Protein AF-A0A958VKI6-F1 (afdb_monomer)

Secondary 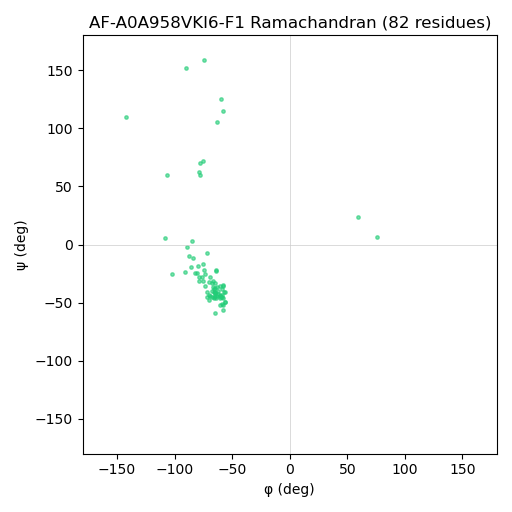structure (DSSP, 8-state):
--HHHHHHHHHHGGGGS------HHHHHHHHHHTT-HHHHHHHHHHHHHHS--HHHHHHHHHHHHHTT-HHHHHHHHHHHHHH-

Radius of gyration: 21.35 Å; Cα contacts (8 Å, |Δi|>4): 63; chains: 1; bounding box: 55×28×52 Å

Foldseek 3Di:
DVVVVVVVVVVVVVVVPPPPPQDLVNQLVVCVVVVVLVSNLVSLVVVCVVPVDPVSLVSNLVSCVSVVVVVVNVVSVVVSVVVD

Nearest PDB structures (foldseek):
  7pqh-assembly1_K  TM=9.144E-01  e=5.350E-01  Saccharomyces cerevisiae
  9gaw-assembly1_J  TM=7.585E-01  e=6.412E-01  Homo sapiens
  9gaw-assembly1_P  TM=8.054E-01  e=1.039E+00  Homo sapiens
  8a61-assembly1_J  TM=8.301E-01  e=1.585E+00  Saccharomyces cerevisiae
  2xpi-assembly1_A  TM=6.629E-01  e=1.323E+00  Schizosaccharomyces pombe

Structure (mmCIF, N/CA/C/O backbone):
data_AF-A0A958VKI6-F1
#
_entry.id   AF-A0A958VKI6-F1
#
loop_
_atom_site.group_PDB
_atom_site.id
_atom_site.type_symbol
_atom_site.label_atom_id
_atom_site.label_alt_id
_atom_site.label_comp_id
_atom_site.label_asym_id
_atom_site.label_entity_id
_atom_site.label_seq_id
_atom_site.pdbx_PDB_ins_code
_atom_site.Cartn_x
_atom_site.Cartn_y
_atom_site.Cartn_z
_atom_site.occupancy
_atom_site.B_iso_or_equiv
_atom_site.auth_seq_id
_atom_site.auth_comp_id
_atom_site.auth_asym_id
_atom_site.auth_atom_id
_atom_site.pdbx_PDB_model_num
ATOM 1 N N . MET A 1 1 ? 41.552 -11.588 -40.837 1.00 54.84 1 MET A N 1
ATOM 2 C CA . MET A 1 1 ? 40.937 -12.308 -39.695 1.00 54.84 1 MET A CA 1
ATOM 3 C C . MET A 1 1 ? 41.191 -11.648 -38.323 1.00 54.84 1 MET A C 1
ATOM 5 O O . MET A 1 1 ? 41.128 -12.329 -37.315 1.00 54.84 1 MET A O 1
ATOM 9 N N . LYS A 1 2 ? 41.430 -10.324 -38.242 1.00 48.66 2 LYS A N 1
ATOM 10 C CA . LYS A 1 2 ? 41.517 -9.573 -36.962 1.00 48.66 2 LYS A CA 1
ATOM 11 C C . LYS A 1 2 ? 40.248 -8.773 -36.640 1.00 48.66 2 LYS A C 1
ATOM 13 O O . LYS A 1 2 ? 39.956 -8.550 -35.479 1.00 48.66 2 LYS A O 1
ATOM 18 N N . GLN A 1 3 ? 39.484 -8.411 -37.673 1.00 49.56 3 GLN A N 1
ATOM 19 C CA . GLN A 1 3 ? 38.269 -7.592 -37.571 1.00 49.56 3 GLN A CA 1
ATOM 20 C C . GLN A 1 3 ? 37.030 -8.395 -37.126 1.00 49.56 3 GLN A C 1
ATOM 22 O O . GLN A 1 3 ? 36.059 -7.818 -36.656 1.00 49.56 3 GLN A O 1
ATOM 27 N N . LEU A 1 4 ? 37.061 -9.732 -37.249 1.00 50.16 4 LEU A N 1
ATOM 28 C CA . LEU A 1 4 ? 35.946 -10.598 -36.837 1.00 50.16 4 LEU A CA 1
ATOM 29 C C . LEU A 1 4 ? 35.861 -10.751 -35.307 1.00 50.16 4 LEU A C 1
ATOM 31 O O . LEU A 1 4 ? 34.771 -10.859 -34.757 1.00 50.16 4 LEU A O 1
ATOM 35 N N . PHE A 1 5 ? 37.004 -10.708 -34.613 1.00 53.53 5 PHE A N 1
ATOM 36 C CA . PHE A 1 5 ? 37.059 -10.806 -33.150 1.00 53.53 5 PHE A CA 1
ATOM 37 C C . PHE A 1 5 ? 36.567 -9.532 -32.453 1.00 53.53 5 PHE A C 1
ATOM 39 O O . PHE A 1 5 ? 36.077 -9.593 -31.330 1.00 53.53 5 PHE A O 1
ATOM 46 N N . THR A 1 6 ? 36.650 -8.382 -33.125 1.00 53.88 6 THR A N 1
ATOM 47 C CA . THR A 1 6 ? 36.261 -7.083 -32.561 1.00 53.88 6 THR A CA 1
ATOM 48 C C . THR A 1 6 ? 34.740 -6.900 -32.508 1.00 53.88 6 THR A C 1
ATOM 50 O O . THR A 1 6 ? 34.236 -6.233 -31.612 1.00 53.88 6 THR A O 1
ATOM 53 N N . ILE A 1 7 ? 33.992 -7.540 -33.413 1.00 55.00 7 ILE A N 1
ATOM 54 C CA . ILE A 1 7 ? 32.521 -7.449 -33.465 1.00 55.00 7 ILE A CA 1
ATOM 55 C C . ILE A 1 7 ? 31.873 -8.350 -32.399 1.00 55.00 7 ILE A C 1
ATOM 57 O O . ILE A 1 7 ? 30.846 -7.994 -31.824 1.00 55.00 7 ILE A O 1
ATOM 61 N N . LEU A 1 8 ? 32.509 -9.477 -32.056 1.00 52.47 8 LEU A N 1
ATOM 62 C CA . LEU A 1 8 ? 32.002 -10.415 -31.049 1.00 52.47 8 LEU A CA 1
ATOM 63 C C . LEU A 1 8 ? 32.052 -9.844 -29.616 1.00 52.47 8 LEU A C 1
ATOM 65 O O . LEU A 1 8 ? 31.215 -10.189 -28.786 1.00 52.47 8 LEU A O 1
ATOM 69 N N . GLY A 1 9 ? 32.984 -8.926 -29.334 1.00 53.69 9 GLY A N 1
ATOM 70 C CA . GLY A 1 9 ? 33.092 -8.259 -28.030 1.00 53.69 9 GLY A CA 1
ATOM 71 C C . GLY A 1 9 ? 32.025 -7.187 -27.768 1.00 53.69 9 GLY A C 1
ATOM 72 O O . GLY A 1 9 ? 31.729 -6.896 -26.612 1.00 53.69 9 GLY A O 1
ATOM 73 N N . LEU A 1 10 ? 31.408 -6.621 -28.813 1.00 53.12 10 LEU A N 1
ATOM 74 C CA . LEU A 1 10 ? 30.442 -5.521 -28.671 1.00 53.12 10 LEU A CA 1
ATOM 75 C C . LEU A 1 10 ? 29.024 -6.011 -28.323 1.00 53.12 10 LEU A C 1
ATOM 77 O O . LEU A 1 10 ? 28.251 -5.284 -27.707 1.00 53.12 10 LEU A O 1
ATOM 81 N N . VAL A 1 11 ? 28.689 -7.259 -28.663 1.00 55.88 11 VAL A N 1
ATOM 82 C CA . VAL A 1 11 ? 27.351 -7.830 -28.418 1.00 55.88 11 VAL A CA 1
ATOM 83 C C . VAL A 1 11 ? 27.167 -8.262 -26.955 1.00 55.88 11 VAL A C 1
ATOM 85 O O . VAL A 1 11 ? 26.059 -8.202 -26.430 1.00 55.88 11 VAL A O 1
ATOM 88 N N . VAL A 1 12 ? 28.249 -8.620 -26.253 1.00 56.97 12 VAL A N 1
ATOM 89 C CA . VAL A 1 12 ? 28.188 -9.074 -24.848 1.00 56.97 12 VAL A CA 1
ATOM 90 C C . VAL A 1 12 ? 28.093 -7.900 -23.855 1.00 56.97 12 VAL A C 1
ATOM 92 O O . VAL A 1 12 ? 27.532 -8.052 -22.773 1.00 56.97 12 VAL A O 1
ATOM 95 N N . GLY A 1 13 ? 28.554 -6.698 -24.228 1.00 54.03 13 GLY A N 1
ATOM 96 C CA . GLY A 1 13 ? 28.496 -5.500 -23.373 1.00 54.03 13 GLY A CA 1
ATOM 97 C C . GLY A 1 13 ? 27.111 -4.848 -23.248 1.00 54.03 13 GLY A C 1
ATOM 98 O O . GLY A 1 13 ? 26.880 -4.080 -22.318 1.00 54.03 13 GLY A O 1
ATOM 99 N N . ALA A 1 14 ? 26.169 -5.165 -24.143 1.00 54.38 14 ALA A N 1
ATOM 100 C CA . ALA A 1 14 ? 24.836 -4.554 -24.159 1.00 54.38 14 ALA A CA 1
ATOM 101 C C . ALA A 1 14 ? 23.827 -5.221 -23.201 1.00 54.38 14 ALA A C 1
ATOM 103 O O . ALA A 1 14 ? 22.769 -4.655 -22.942 1.00 54.38 14 ALA A O 1
ATOM 104 N N . MET A 1 15 ? 24.136 -6.397 -22.642 1.00 55.53 15 MET A N 1
ATOM 105 C CA . MET A 1 15 ? 23.223 -7.105 -21.728 1.00 55.53 15 MET A CA 1
ATOM 106 C C . MET A 1 15 ? 23.359 -6.691 -20.256 1.00 55.53 15 MET A C 1
ATOM 108 O O . MET A 1 15 ? 22.504 -7.037 -19.447 1.00 55.53 15 MET A O 1
ATOM 112 N N . ALA A 1 16 ? 24.389 -5.919 -19.896 1.00 53.44 16 ALA A N 1
ATOM 113 C CA . ALA A 1 16 ? 24.636 -5.515 -18.508 1.00 53.44 16 ALA A CA 1
ATOM 114 C C . ALA A 1 16 ? 23.935 -4.203 -18.091 1.00 53.44 16 ALA A C 1
ATOM 116 O O . ALA A 1 16 ? 24.044 -3.798 -16.937 1.00 53.44 16 ALA A O 1
ATOM 117 N N . ALA A 1 17 ? 23.222 -3.527 -19.003 1.00 55.16 17 ALA A N 1
ATOM 118 C CA . ALA A 1 17 ? 22.714 -2.166 -18.782 1.00 55.16 17 ALA A CA 1
ATOM 119 C C . ALA A 1 17 ? 21.190 -2.052 -18.571 1.00 55.16 17 ALA A C 1
ATOM 121 O O . ALA A 1 17 ? 20.677 -0.943 -18.441 1.00 55.16 17 ALA A O 1
ATOM 122 N N . TYR A 1 18 ? 20.454 -3.165 -18.488 1.00 51.12 18 TYR A N 1
ATOM 123 C CA . TYR A 1 18 ? 19.005 -3.150 -18.248 1.00 51.12 18 TYR A CA 1
ATOM 124 C C . TYR A 1 18 ? 18.659 -3.590 -16.826 1.00 51.12 18 TYR A C 1
ATOM 126 O O . TYR A 1 18 ? 17.920 -4.543 -16.607 1.00 51.12 18 TYR A O 1
ATOM 134 N N . GLY A 1 19 ? 19.159 -2.860 -15.832 1.00 49.09 19 GLY A N 1
ATOM 135 C CA . GLY A 1 19 ? 18.498 -2.823 -14.530 1.00 49.09 19 GLY A CA 1
ATOM 136 C C . GLY A 1 19 ? 17.251 -1.946 -14.634 1.00 49.09 19 GLY A C 1
ATOM 137 O O . GLY A 1 19 ? 17.273 -0.815 -14.159 1.00 49.09 19 GLY A O 1
ATOM 138 N N . GLN A 1 20 ? 16.186 -2.405 -15.304 1.00 57.28 20 GLN A N 1
ATOM 139 C CA . GLN A 1 20 ? 14.893 -1.720 -15.213 1.00 57.28 20 GLN A CA 1
ATOM 140 C C . GLN A 1 20 ? 14.448 -1.807 -13.754 1.00 57.28 20 GLN A C 1
ATOM 142 O O . GLN A 1 20 ? 14.086 -2.881 -13.278 1.00 57.28 20 GLN A O 1
ATOM 147 N N . ALA A 1 21 ? 14.544 -0.696 -13.023 1.00 69.50 21 ALA A N 1
ATOM 148 C CA . ALA A 1 21 ? 14.057 -0.633 -11.657 1.00 69.50 21 ALA A CA 1
ATOM 149 C C . ALA A 1 21 ? 12.566 -0.991 -11.665 1.00 69.50 21 ALA A C 1
ATOM 151 O O . ALA A 1 21 ? 11.761 -0.277 -12.266 1.00 69.50 21 ALA A O 1
ATOM 152 N N . THR A 1 22 ? 12.208 -2.112 -11.037 1.00 79.56 22 THR A N 1
ATOM 153 C CA . THR A 1 22 ? 10.809 -2.506 -10.886 1.00 79.56 22 THR A CA 1
ATOM 154 C C . THR A 1 22 ? 10.088 -1.409 -10.118 1.00 79.56 22 THR A C 1
ATOM 156 O O . THR A 1 22 ? 10.529 -1.015 -9.035 1.00 79.56 22 THR A O 1
ATOM 159 N N . THR A 1 23 ? 9.003 -0.884 -10.682 1.00 93.56 23 THR A N 1
ATOM 160 C CA . THR A 1 23 ? 8.293 0.225 -10.043 1.00 93.56 23 THR A CA 1
ATOM 161 C C . THR A 1 23 ? 7.486 -0.262 -8.841 1.00 93.56 23 THR A C 1
ATOM 163 O O . THR A 1 23 ? 7.139 -1.444 -8.738 1.00 93.56 23 THR A O 1
ATOM 166 N N . ASP A 1 24 ? 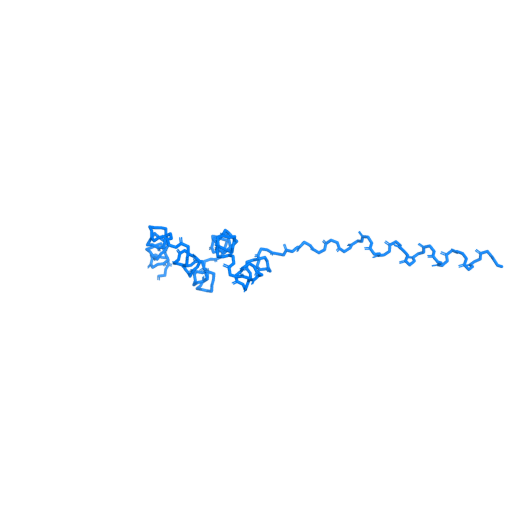7.152 0.654 -7.930 1.00 95.69 24 ASP A N 1
ATOM 167 C CA . ASP A 1 24 ? 6.298 0.332 -6.783 1.00 95.69 24 ASP A CA 1
ATOM 168 C C . ASP A 1 24 ? 4.932 -0.214 -7.246 1.00 95.69 24 ASP A C 1
ATOM 170 O O . ASP A 1 24 ? 4.398 -1.125 -6.623 1.00 95.69 24 ASP A O 1
ATOM 174 N N . GLU A 1 25 ? 4.385 0.284 -8.361 1.00 96.31 25 GLU A N 1
ATOM 175 C CA . GLU A 1 25 ? 3.131 -0.198 -8.959 1.00 96.31 25 GLU A CA 1
ATOM 176 C C . GLU A 1 25 ? 3.255 -1.640 -9.454 1.00 96.31 25 GLU A C 1
ATOM 178 O O . GLU A 1 25 ? 2.376 -2.467 -9.203 1.00 96.31 25 GLU A O 1
ATOM 183 N N . GLN A 1 26 ? 4.358 -1.960 -10.136 1.00 96.50 26 GLN A N 1
ATOM 184 C CA . GLN A 1 26 ? 4.620 -3.308 -10.634 1.00 96.50 26 GLN A CA 1
ATOM 185 C C . GLN A 1 26 ? 4.791 -4.301 -9.479 1.00 96.50 26 GLN A C 1
ATOM 187 O O . GLN A 1 26 ? 4.233 -5.398 -9.528 1.00 96.50 26 GLN A O 1
ATOM 192 N N . LEU A 1 27 ? 5.506 -3.904 -8.421 1.00 97.38 27 LEU A N 1
ATOM 193 C CA . LEU A 1 27 ? 5.677 -4.714 -7.214 1.00 97.38 27 LEU A CA 1
ATOM 194 C C . LEU A 1 27 ? 4.352 -4.897 -6.468 1.00 97.38 27 LEU A C 1
ATOM 196 O O . LEU A 1 27 ? 4.006 -6.027 -6.123 1.00 97.38 27 LEU A O 1
ATOM 200 N N . ALA A 1 28 ? 3.573 -3.828 -6.283 1.00 98.00 28 ALA A N 1
ATOM 201 C CA . ALA A 1 28 ? 2.258 -3.891 -5.649 1.00 98.00 28 ALA A CA 1
ATOM 202 C C . ALA A 1 28 ? 1.331 -4.875 -6.377 1.00 98.00 28 ALA A C 1
ATOM 204 O O . ALA A 1 28 ? 0.745 -5.763 -5.757 1.00 98.00 28 ALA A O 1
ATOM 205 N N . ALA A 1 29 ? 1.241 -4.759 -7.705 1.00 97.94 29 ALA A N 1
ATOM 206 C CA . ALA A 1 29 ? 0.411 -5.625 -8.533 1.00 97.94 29 ALA A CA 1
ATOM 207 C C . ALA A 1 29 ? 0.920 -7.074 -8.580 1.00 97.94 29 ALA A C 1
ATOM 209 O O . ALA A 1 29 ? 0.121 -8.004 -8.693 1.00 97.94 29 ALA A O 1
ATOM 210 N N . HIS A 1 30 ? 2.236 -7.287 -8.511 1.00 97.88 30 HIS A N 1
ATOM 211 C CA . HIS A 1 30 ? 2.815 -8.623 -8.413 1.00 97.88 30 HIS A CA 1
ATOM 212 C C . HIS A 1 30 ? 2.422 -9.292 -7.092 1.00 97.88 30 HIS A C 1
ATOM 214 O O . HIS A 1 30 ? 1.717 -10.295 -7.123 1.00 97.88 30 HIS A O 1
ATOM 220 N N . TYR A 1 31 ? 2.765 -8.695 -5.946 1.00 98.38 31 TYR A N 1
ATOM 221 C CA . TYR A 1 31 ? 2.452 -9.279 -4.637 1.00 98.38 31 TYR A CA 1
ATOM 222 C C . TYR A 1 31 ? 0.951 -9.465 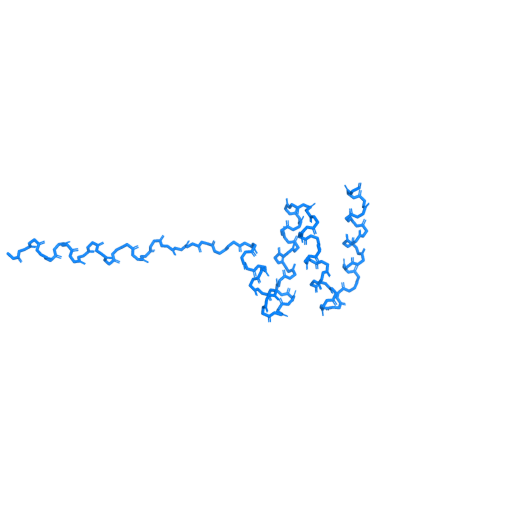-4.413 1.00 98.38 31 TYR A C 1
ATOM 224 O O . TYR A 1 31 ? 0.534 -10.464 -3.835 1.00 98.38 31 TYR A O 1
ATOM 232 N N . TYR A 1 32 ? 0.123 -8.549 -4.921 1.00 98.38 32 TYR A N 1
ATOM 233 C CA . TYR A 1 32 ? -1.328 -8.683 -4.829 1.00 98.38 32 TYR A CA 1
ATOM 234 C C . TYR A 1 32 ? -1.853 -9.893 -5.611 1.00 98.38 32 TYR A C 1
ATOM 236 O O . TYR A 1 32 ? -2.725 -10.602 -5.116 1.00 98.38 32 TYR A O 1
ATOM 244 N N . ARG A 1 33 ? -1.328 -10.148 -6.820 1.00 98.25 33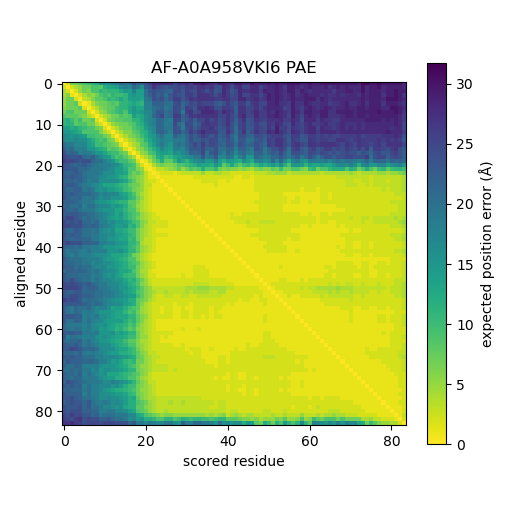 ARG A N 1
ATOM 245 C CA . ARG A 1 33 ? -1.703 -11.329 -7.620 1.00 98.25 33 ARG A CA 1
ATOM 246 C C . ARG A 1 33 ? -1.241 -12.632 -6.981 1.00 98.25 33 ARG A C 1
ATOM 248 O O . ARG A 1 33 ? -1.984 -13.604 -7.027 1.00 98.25 33 ARG A O 1
ATOM 255 N N . GLU A 1 34 ? -0.071 -12.622 -6.353 1.00 98.38 34 GLU A N 1
ATOM 256 C CA . GLU A 1 34 ? 0.449 -13.763 -5.591 1.00 98.38 34 GLU A CA 1
ATOM 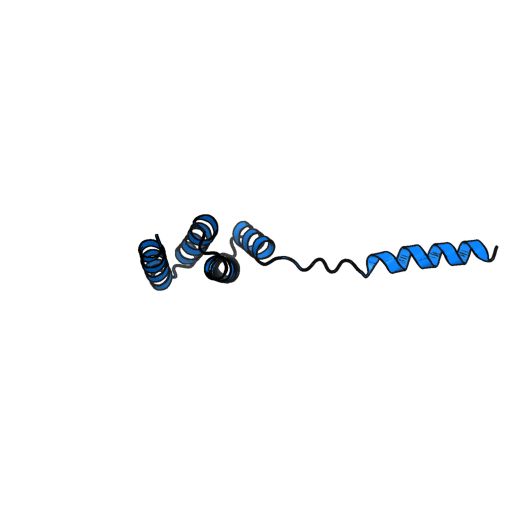257 C C . GLU A 1 34 ? -0.309 -13.991 -4.267 1.00 98.38 34 GLU A C 1
ATOM 259 O O . GLU A 1 34 ? -0.073 -14.979 -3.577 1.00 98.38 34 GLU A O 1
ATOM 264 N N . GLY A 1 35 ? -1.216 -13.084 -3.881 1.00 98.06 35 GLY A N 1
ATOM 265 C CA . GLY A 1 35 ? -1.949 -13.155 -2.616 1.00 98.06 35 GLY A CA 1
ATOM 266 C C . GLY A 1 35 ? -1.121 -12.755 -1.390 1.00 98.06 35 GLY A C 1
ATOM 267 O O . GLY A 1 35 ? -1.610 -12.844 -0.264 1.00 98.06 35 GLY A O 1
ATOM 268 N N . ASP A 1 36 ? 0.108 -12.262 -1.581 1.00 98.44 36 ASP A N 1
ATOM 269 C CA . ASP A 1 36 ? 0.933 -11.677 -0.521 1.00 98.44 36 ASP A CA 1
ATOM 270 C C . ASP A 1 36 ? 0.443 -10.252 -0.217 1.00 98.44 36 ASP A C 1
ATOM 272 O O . ASP A 1 36 ? 1.072 -9.237 -0.533 1.00 98.44 36 ASP A O 1
ATOM 276 N N . PHE A 1 37 ? -0.744 -10.176 0.388 1.00 98.56 37 PHE A N 1
ATOM 277 C CA . PHE A 1 37 ? -1.405 -8.917 0.729 1.00 98.56 37 PHE A CA 1
ATOM 278 C C . PHE A 1 37 ? -0.627 -8.100 1.760 1.00 98.56 37 PHE A C 1
ATOM 280 O O . PHE A 1 37 ? -0.784 -6.881 1.820 1.00 98.56 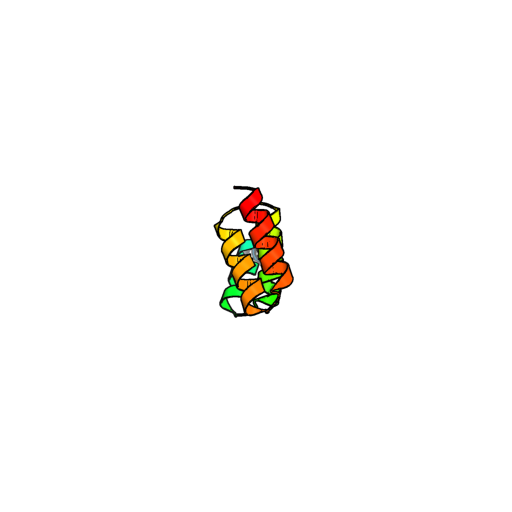37 PHE A O 1
ATOM 287 N N . GLN A 1 38 ? 0.228 -8.748 2.554 1.00 98.06 38 GLN A N 1
ATO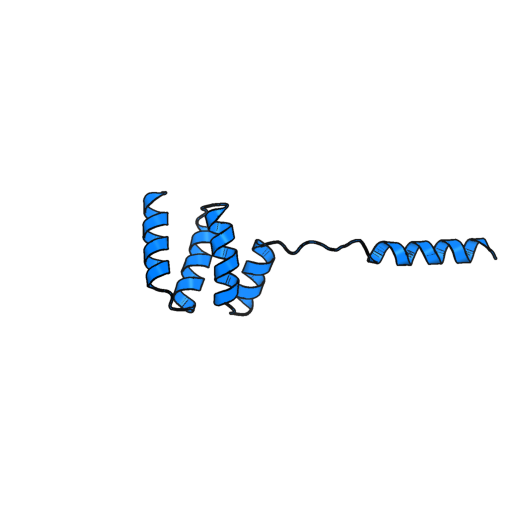M 288 C CA . GLN A 1 38 ? 1.059 -8.070 3.536 1.00 98.06 38 GLN A CA 1
ATOM 289 C C . GLN A 1 38 ? 2.143 -7.241 2.840 1.00 98.06 38 GLN A C 1
ATOM 291 O O . GLN A 1 38 ? 2.263 -6.050 3.125 1.00 98.06 38 GLN A O 1
ATOM 296 N N . LYS A 1 39 ? 2.867 -7.812 1.865 1.00 98.25 39 LYS A N 1
ATOM 297 C CA . LYS A 1 39 ? 3.815 -7.034 1.050 1.00 98.25 39 LYS A CA 1
ATOM 298 C C . LYS A 1 39 ? 3.105 -6.066 0.116 1.00 98.25 39 LYS A C 1
ATOM 300 O O . LYS A 1 39 ? 3.504 -4.906 0.044 1.00 98.25 39 LYS A O 1
ATOM 305 N N . ALA A 1 40 ? 2.039 -6.501 -0.558 1.00 98.56 40 ALA A N 1
ATOM 306 C CA . ALA A 1 40 ? 1.274 -5.639 -1.459 1.00 98.56 40 ALA A CA 1
ATOM 307 C C . ALA A 1 40 ? 0.757 -4.384 -0.739 1.00 98.56 40 ALA A C 1
ATOM 309 O O . ALA A 1 40 ? 0.853 -3.281 -1.279 1.00 98.56 40 ALA A O 1
ATOM 310 N N . GLY A 1 41 ? 0.282 -4.538 0.502 1.00 98.50 41 GLY A N 1
ATOM 311 C CA . GLY A 1 41 ? -0.184 -3.442 1.344 1.00 98.50 41 GLY A CA 1
ATOM 312 C C . GLY A 1 41 ? 0.871 -2.357 1.565 1.00 98.50 41 GLY A C 1
ATOM 313 O O . GLY A 1 41 ? 0.536 -1.182 1.465 1.00 98.50 41 GLY A O 1
ATOM 314 N N . LEU A 1 42 ? 2.143 -2.721 1.773 1.00 98.12 42 LEU A N 1
ATOM 315 C CA . LEU A 1 42 ? 3.235 -1.751 1.952 1.00 98.12 42 LEU A CA 1
ATOM 316 C C . LEU A 1 42 ? 3.436 -0.877 0.706 1.00 98.12 42 LEU A C 1
ATOM 318 O O . LEU A 1 42 ? 3.595 0.342 0.814 1.00 98.12 42 LEU A O 1
ATOM 322 N N . TYR A 1 43 ? 3.390 -1.482 -0.485 1.00 98.50 43 TYR A N 1
ATOM 323 C CA . TYR A 1 43 ? 3.528 -0.737 -1.737 1.00 98.50 43 TYR A CA 1
ATOM 324 C C . TYR A 1 43 ? 2.287 0.106 -2.033 1.00 98.50 43 TYR A C 1
ATOM 326 O O . TYR A 1 43 ? 2.420 1.289 -2.343 1.00 98.50 43 TYR A O 1
ATOM 334 N N . TYR A 1 44 ? 1.079 -0.445 -1.879 1.00 98.56 44 TYR A N 1
ATOM 335 C CA . TYR A 1 44 ? -0.152 0.320 -2.101 1.00 98.56 44 TYR A CA 1
ATOM 336 C C . TYR A 1 44 ? -0.332 1.463 -1.101 1.00 98.56 44 TYR A C 1
ATOM 338 O O . TYR A 1 44 ? -0.804 2.530 -1.488 1.00 98.56 44 TYR A O 1
ATOM 346 N N . GLN A 1 45 ? 0.118 1.302 0.145 1.00 98.31 45 GLN A N 1
ATOM 347 C CA . GLN A 1 45 ? 0.179 2.394 1.112 1.00 98.31 45 GLN A CA 1
ATOM 348 C C . GLN A 1 45 ? 1.058 3.536 0.594 1.00 98.31 45 GLN A C 1
ATOM 350 O O . GLN A 1 45 ? 0.626 4.689 0.584 1.00 98.31 45 GLN A O 1
ATOM 355 N N . LYS A 1 46 ? 2.282 3.223 0.154 1.00 97.75 46 LYS A N 1
ATOM 356 C CA . LYS A 1 46 ? 3.227 4.211 -0.383 1.00 97.75 46 LYS A CA 1
ATOM 357 C C . LYS A 1 46 ? 2.655 4.915 -1.616 1.00 97.75 46 LYS A C 1
ATOM 359 O O . LYS A 1 46 ? 2.721 6.140 -1.711 1.00 97.75 46 LYS A O 1
ATOM 364 N N . LEU A 1 47 ? 2.052 4.157 -2.532 1.00 97.75 47 LEU A N 1
ATOM 365 C CA . LEU A 1 47 ? 1.417 4.688 -3.739 1.00 97.75 47 LEU A CA 1
ATOM 366 C C . LEU A 1 47 ? 0.243 5.611 -3.404 1.00 97.75 47 LEU A C 1
ATOM 368 O O . LEU A 1 47 ? 0.181 6.713 -3.941 1.00 97.75 47 LEU A O 1
ATOM 372 N N . TYR A 1 48 ? -0.621 5.221 -2.463 1.00 97.69 48 TYR A N 1
ATOM 373 C CA . TYR A 1 48 ? -1.744 6.043 -2.011 1.00 97.69 48 TYR A CA 1
ATOM 374 C C . TYR A 1 48 ? -1.288 7.326 -1.300 1.00 97.69 48 TYR A C 1
ATOM 376 O O . TYR A 1 48 ? -1.869 8.394 -1.484 1.00 97.69 48 TYR A O 1
ATOM 384 N N . GLN A 1 49 ? -0.217 7.250 -0.505 1.00 95.50 49 GLN A N 1
ATOM 385 C CA . GLN A 1 49 ? 0.380 8.428 0.128 1.00 95.50 49 GLN A CA 1
ATOM 386 C C . GLN A 1 49 ? 0.975 9.394 -0.903 1.00 95.50 49 GLN A C 1
ATOM 388 O O . GLN A 1 49 ? 0.860 10.607 -0.731 1.00 95.50 49 GLN A O 1
ATOM 393 N N . ARG A 1 50 ? 1.582 8.869 -1.975 1.00 95.38 50 ARG A N 1
ATOM 394 C CA . ARG A 1 50 ? 2.132 9.675 -3.073 1.00 95.38 50 ARG A CA 1
ATOM 395 C C . ARG A 1 50 ? 1.030 10.285 -3.937 1.00 95.38 50 ARG A C 1
ATOM 397 O O . ARG A 1 50 ? 1.146 11.431 -4.359 1.00 95.38 50 ARG A O 1
ATOM 404 N N . GLN A 1 51 ? -0.021 9.520 -4.213 1.00 93.69 51 GLN A N 1
ATOM 405 C CA . GLN A 1 51 ? -1.151 9.935 -5.030 1.00 93.69 51 GLN A CA 1
ATOM 406 C C . GLN A 1 51 ? -2.442 9.358 -4.447 1.00 93.69 51 GLN A C 1
ATOM 408 O O . GLN A 1 51 ? -2.691 8.157 -4.524 1.00 93.69 51 GLN A O 1
ATOM 413 N N . LYS A 1 52 ? -3.288 10.222 -3.884 1.00 92.94 52 LYS A N 1
ATOM 414 C CA . LYS A 1 52 ? -4.541 9.817 -3.234 1.00 92.94 52 LYS A CA 1
ATOM 415 C C . LYS A 1 52 ? -5.646 9.526 -4.255 1.00 92.94 52 LYS A C 1
ATOM 417 O O . LYS A 1 52 ? -6.645 10.230 -4.297 1.00 92.94 52 LYS A O 1
ATOM 422 N N . THR A 1 53 ? -5.442 8.530 -5.111 1.00 95.06 53 THR A N 1
ATOM 423 C CA . THR A 1 53 ? -6.454 8.073 -6.073 1.00 95.06 53 THR A CA 1
ATOM 424 C C . THR A 1 53 ? -7.327 6.979 -5.471 1.00 95.06 53 THR A C 1
ATOM 426 O O . THR A 1 53 ? -6.859 6.194 -4.640 1.00 95.06 53 THR A O 1
ATOM 429 N N . ASP A 1 54 ? -8.566 6.880 -5.953 1.00 96.19 54 ASP A N 1
ATOM 430 C CA . ASP A 1 54 ? -9.497 5.805 -5.583 1.00 96.19 54 ASP A CA 1
ATOM 431 C C . ASP A 1 54 ? -8.919 4.424 -5.914 1.00 96.19 54 ASP A C 1
ATOM 433 O O . ASP A 1 54 ? -9.070 3.480 -5.146 1.00 96.19 54 ASP A O 1
ATOM 437 N N . PHE A 1 55 ? -8.155 4.323 -7.008 1.00 96.88 55 PHE A N 1
ATOM 438 C CA . PHE A 1 55 ? -7.469 3.092 -7.390 1.00 96.88 55 PHE A CA 1
ATOM 439 C C . PHE A 1 55 ? -6.523 2.604 -6.282 1.00 96.88 55 PHE A C 1
ATOM 441 O O . PHE A 1 55 ? -6.671 1.488 -5.789 1.00 96.88 55 PHE A O 1
ATOM 448 N N . TYR A 1 56 ? -5.565 3.426 -5.837 1.00 97.69 56 TYR A N 1
ATOM 449 C CA . TYR A 1 56 ? -4.627 2.989 -4.794 1.00 97.69 56 TYR A CA 1
ATOM 450 C C . TYR A 1 56 ? -5.299 2.837 -3.430 1.00 97.69 56 TYR A C 1
ATOM 452 O O . TYR A 1 56 ? -4.914 1.956 -2.659 1.00 97.69 56 TYR A O 1
ATOM 460 N N . TYR A 1 57 ? -6.316 3.653 -3.147 1.00 98.12 57 TYR A N 1
ATOM 461 C CA . TYR A 1 57 ? -7.146 3.512 -1.957 1.00 98.12 57 TYR A CA 1
ATOM 462 C C . TYR A 1 57 ? -7.814 2.133 -1.891 1.00 98.12 57 TYR A C 1
ATOM 464 O O . TYR A 1 57 ? -7.651 1.433 -0.891 1.00 98.12 57 TYR A O 1
ATOM 472 N N . ASP A 1 58 ? -8.501 1.713 -2.955 1.00 98.38 58 ASP A N 1
ATOM 473 C CA . ASP A 1 58 ? -9.249 0.456 -2.997 1.00 98.38 58 ASP A CA 1
ATOM 474 C C . ASP A 1 58 ? -8.339 -0.752 -2.787 1.00 98.38 58 ASP A C 1
ATOM 476 O O . ASP A 1 58 ? -8.641 -1.643 -1.986 1.00 98.38 58 ASP A O 1
ATOM 480 N N . TYR A 1 59 ? -7.198 -0.787 -3.479 1.00 98.44 59 TYR A N 1
ATOM 481 C CA . TYR A 1 59 ? -6.240 -1.878 -3.328 1.00 98.44 59 TYR A CA 1
ATOM 482 C C . TYR A 1 59 ? -5.587 -1.884 -1.947 1.00 98.44 59 TYR A C 1
ATOM 484 O O . TYR A 1 59 ? -5.447 -2.957 -1.352 1.00 98.44 59 TYR A O 1
ATOM 492 N N . TYR A 1 60 ? -5.242 -0.717 -1.397 1.00 98.69 60 TYR A N 1
ATOM 493 C CA . TYR A 1 60 ? -4.687 -0.642 -0.050 1.00 98.69 60 TYR A CA 1
ATOM 494 C C . TYR A 1 60 ? -5.705 -1.110 0.999 1.00 98.69 60 TYR A C 1
ATOM 496 O O . TYR A 1 60 ? -5.384 -1.954 1.838 1.00 98.69 60 TYR A O 1
ATOM 504 N N . LEU A 1 61 ? -6.956 -0.651 0.904 1.00 98.75 61 LEU A N 1
ATOM 505 C CA . LEU A 1 61 ? -8.037 -1.068 1.794 1.00 98.75 61 LEU A CA 1
ATOM 506 C C . LEU A 1 61 ? -8.262 -2.582 1.727 1.00 98.75 61 LEU A C 1
ATOM 508 O O . LEU A 1 61 ? -8.342 -3.236 2.765 1.00 98.75 61 LEU A O 1
ATOM 512 N N . ARG A 1 62 ? -8.302 -3.162 0.522 1.00 98.69 62 ARG A N 1
ATOM 513 C CA . ARG A 1 62 ? -8.421 -4.618 0.340 1.00 98.69 62 ARG A CA 1
ATOM 514 C C . ARG A 1 62 ? -7.270 -5.368 1.003 1.00 98.69 62 ARG A C 1
ATOM 516 O O . ARG A 1 62 ? -7.531 -6.354 1.687 1.00 98.69 62 ARG A O 1
ATOM 523 N N . CYS A 1 63 ? -6.031 -4.894 0.863 1.00 98.75 63 CYS A N 1
ATOM 524 C CA . CYS A 1 63 ? -4.880 -5.512 1.528 1.00 98.75 63 CYS A CA 1
ATOM 525 C C . CYS A 1 63 ? -5.043 -5.510 3.056 1.00 98.75 63 CYS A C 1
ATOM 527 O O . CYS A 1 63 ? -4.835 -6.542 3.697 1.00 98.75 63 CYS A O 1
ATOM 529 N N . LEU A 1 64 ? -5.477 -4.388 3.641 1.00 98.75 64 LEU A N 1
ATOM 530 C CA . LEU A 1 64 ? -5.727 -4.285 5.084 1.00 98.75 64 LEU A CA 1
ATOM 531 C C . LEU A 1 64 ? -6.837 -5.237 5.549 1.00 98.75 64 LEU A C 1
ATOM 533 O O . LEU A 1 64 ? -6.709 -5.871 6.593 1.00 98.75 64 LEU A O 1
ATOM 537 N N . LEU A 1 65 ? -7.910 -5.390 4.770 1.00 98.62 65 LEU A N 1
ATOM 538 C CA . LEU A 1 65 ? -8.996 -6.320 5.094 1.00 98.62 65 LEU A CA 1
ATOM 539 C C . LEU A 1 65 ? -8.548 -7.786 5.020 1.00 98.62 65 LEU A C 1
ATOM 541 O O . LEU A 1 65 ? -8.833 -8.551 5.940 1.00 98.62 65 LEU A O 1
ATOM 545 N N . GLN A 1 66 ? -7.813 -8.172 3.973 1.00 98.44 66 GLN A N 1
ATOM 546 C CA . GLN A 1 66 ? -7.302 -9.541 3.808 1.00 98.44 66 GLN A CA 1
ATOM 547 C C . GLN A 1 66 ? -6.314 -9.927 4.916 1.00 98.44 66 GLN A C 1
ATOM 549 O O . GLN A 1 66 ? -6.329 -11.050 5.414 1.00 98.44 66 GLN A O 1
ATOM 554 N N . THR A 1 67 ? -5.497 -8.969 5.355 1.00 98.38 67 THR A N 1
ATOM 555 C CA . THR A 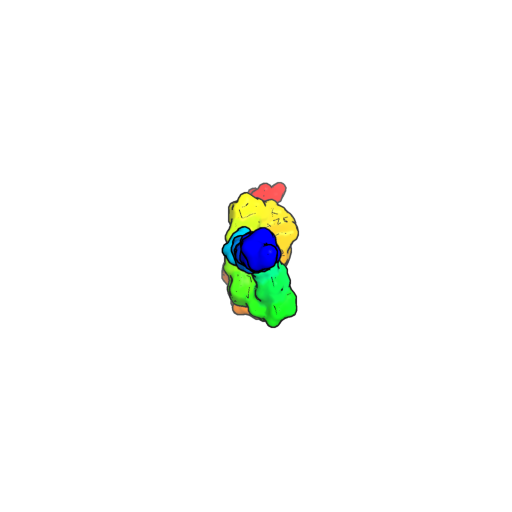1 67 ? -4.549 -9.142 6.469 1.00 98.38 67 THR A CA 1
ATOM 556 C C . THR A 1 67 ? -5.175 -8.918 7.846 1.00 98.38 67 THR A C 1
ATOM 558 O O . THR A 1 67 ? -4.483 -9.019 8.857 1.00 98.38 67 THR A O 1
ATOM 561 N N . LYS A 1 68 ? -6.488 -8.651 7.911 1.00 98.44 68 LYS A N 1
ATOM 562 C CA . LYS A 1 68 ? -7.245 -8.394 9.146 1.00 98.44 68 LYS A CA 1
ATOM 563 C C . LYS A 1 68 ? -6.735 -7.190 9.956 1.00 98.44 68 LYS A C 1
ATOM 565 O O . LYS A 1 68 ? -7.011 -7.082 11.151 1.00 98.44 68 LYS A O 1
ATOM 570 N N . ALA A 1 69 ? -6.049 -6.249 9.313 1.00 98.44 69 ALA A N 1
ATOM 571 C CA . ALA A 1 69 ? -5.601 -4.982 9.888 1.00 98.44 69 ALA A CA 1
ATOM 572 C C . ALA A 1 69 ? -6.762 -3.965 9.969 1.00 98.44 69 ALA A C 1
ATOM 574 O O . ALA A 1 69 ? -6.750 -2.895 9.356 1.00 98.44 69 ALA A O 1
ATOM 575 N N . TYR A 1 70 ? -7.817 -4.317 10.710 1.00 98.12 70 TYR A N 1
ATOM 576 C CA . TYR A 1 70 ? -9.092 -3.590 10.698 1.00 98.12 70 TYR A CA 1
ATOM 577 C C . TYR A 1 70 ? -9.015 -2.172 11.273 1.00 98.12 70 TYR A C 1
ATOM 579 O O . TYR A 1 70 ? -9.747 -1.282 10.832 1.00 98.12 70 TYR A O 1
ATOM 587 N N . ASP A 1 71 ? -8.138 -1.940 12.248 1.00 98.31 71 ASP A N 1
ATOM 588 C CA . ASP A 1 71 ? -7.947 -0.604 12.816 1.00 98.31 71 ASP A CA 1
ATOM 589 C C . ASP A 1 71 ? -7.357 0.363 11.797 1.00 98.31 71 ASP A C 1
ATOM 591 O O . ASP A 1 71 ? -7.824 1.499 11.673 1.00 98.31 71 ASP A O 1
ATOM 595 N N . ASP A 1 72 ? -6.391 -0.101 11.011 1.00 98.06 72 ASP A N 1
ATOM 596 C CA . ASP A 1 72 ? -5.776 0.710 9.971 1.00 98.06 72 ASP A CA 1
ATOM 597 C C . ASP A 1 72 ? -6.714 0.884 8.777 1.00 98.06 72 ASP A C 1
ATOM 599 O O . ASP A 1 72 ? -6.814 1.992 8.249 1.00 98.06 72 ASP A O 1
ATOM 603 N N . ALA A 1 73 ? -7.514 -0.135 8.436 1.00 98.56 73 ALA A N 1
ATOM 604 C CA . ALA A 1 73 ? -8.586 -0.002 7.448 1.00 98.56 73 ALA A CA 1
ATOM 605 C C . ALA A 1 73 ? -9.590 1.092 7.854 1.00 98.56 73 ALA A C 1
ATOM 607 O O . ALA A 1 73 ? -9.912 1.975 7.059 1.00 98.56 73 ALA A O 1
ATOM 608 N N . ARG A 1 74 ? -10.033 1.112 9.121 1.00 98.25 74 ARG A N 1
ATOM 609 C CA . ARG A 1 74 ? -10.924 2.169 9.635 1.00 98.25 74 ARG A CA 1
ATOM 610 C C . ARG A 1 74 ? -10.302 3.559 9.544 1.00 98.25 74 ARG A C 1
ATOM 612 O O . ARG A 1 74 ? -10.994 4.509 9.173 1.00 98.25 74 ARG A O 1
ATOM 619 N N . LYS A 1 75 ? -9.024 3.708 9.903 1.00 98.00 75 LYS A N 1
ATOM 620 C CA . LYS A 1 75 ? -8.312 4.995 9.802 1.00 98.00 75 LYS A CA 1
ATOM 621 C C . LYS A 1 75 ? -8.177 5.448 8.349 1.00 98.00 75 LYS A C 1
ATOM 623 O O . LYS A 1 75 ? -8.368 6.634 8.072 1.00 98.00 75 LYS A O 1
ATOM 628 N N . LEU A 1 76 ? -7.884 4.519 7.439 1.00 97.69 76 LEU A N 1
ATOM 629 C CA . LEU A 1 76 ? -7.761 4.783 6.009 1.00 97.69 76 LEU A CA 1
ATOM 630 C C . LEU A 1 76 ? -9.078 5.312 5.435 1.00 97.69 76 LEU A C 1
ATOM 632 O O . LEU A 1 76 ? -9.078 6.395 4.854 1.00 97.69 76 LEU A O 1
ATOM 636 N N . VAL A 1 77 ? -10.193 4.613 5.676 1.00 97.81 77 VAL A N 1
ATOM 637 C CA . VAL A 1 77 ? -11.534 5.028 5.222 1.00 97.81 77 VAL A CA 1
ATOM 638 C C . VAL A 1 77 ? -11.868 6.426 5.740 1.00 97.81 77 VAL A C 1
ATOM 640 O O . VAL A 1 77 ? -12.219 7.309 4.964 1.00 97.81 77 VAL A O 1
ATOM 643 N N . LYS A 1 78 ? -11.686 6.674 7.045 1.00 97.12 78 LYS A N 1
ATOM 644 C CA . LYS A 1 78 ? -11.936 8.000 7.638 1.00 97.12 78 LYS A CA 1
ATOM 645 C C . LYS A 1 78 ? -11.084 9.100 7.006 1.00 97.12 78 LYS A C 1
ATOM 647 O O . LYS A 1 78 ? -11.556 10.220 6.864 1.00 97.12 78 LYS A O 1
ATOM 652 N N . THR A 1 79 ? -9.828 8.804 6.684 1.00 94.75 79 THR A N 1
ATOM 653 C CA . THR A 1 79 ? -8.919 9.770 6.053 1.00 94.75 79 THR A CA 1
ATOM 654 C C . THR A 1 79 ? -9.327 10.059 4.614 1.00 94.75 79 THR A C 1
ATOM 656 O O . THR A 1 79 ? -9.321 11.217 4.211 1.00 94.75 79 THR A O 1
ATOM 659 N N . HIS A 1 80 ? -9.689 9.027 3.853 1.00 94.50 80 HIS A N 1
ATOM 660 C CA . HIS A 1 80 ? -10.102 9.161 2.459 1.00 94.50 80 HIS A CA 1
ATOM 661 C C . HIS A 1 80 ? -11.416 9.947 2.334 1.00 94.50 80 HIS A C 1
ATOM 663 O O . HIS A 1 80 ? -11.474 10.918 1.591 1.00 94.50 80 HIS A O 1
ATOM 669 N N . LEU A 1 81 ? -12.416 9.634 3.167 1.00 94.06 81 LEU A N 1
ATOM 670 C CA . LEU A 1 81 ? -13.703 10.346 3.202 1.00 94.06 81 LEU A CA 1
ATOM 671 C C . LEU A 1 81 ? -13.607 11.820 3.614 1.00 94.06 81 LEU A C 1
ATOM 673 O O . LEU A 1 81 ? -14.534 12.571 3.363 1.00 94.06 81 LEU A O 1
ATOM 677 N N . LYS A 1 82 ? -12.543 12.225 4.314 1.00 92.56 82 LYS A N 1
ATOM 678 C CA . LYS A 1 82 ? -12.306 13.636 4.663 1.00 92.56 82 LYS A CA 1
ATOM 679 C C . LYS A 1 82 ? -11.573 14.406 3.568 1.00 92.56 82 LYS A C 1
ATOM 681 O O . LYS A 1 82 ? -11.495 15.626 3.650 1.00 92.56 82 LYS A O 1
ATOM 686 N N . ALA A 1 83 ? -10.911 13.693 2.659 1.00 84.81 83 ALA A N 1
ATOM 687 C CA . ALA A 1 83 ? -10.123 14.286 1.588 1.00 84.81 83 ALA A CA 1
ATOM 688 C C . ALA A 1 83 ? -10.948 14.505 0.308 1.00 84.81 83 ALA A C 1
ATOM 690 O O . ALA A 1 83 ? -10.569 15.370 -0.479 1.00 84.81 83 ALA A O 1
ATOM 691 N N . ASN A 1 84 ? -12.030 13.738 0.135 1.00 69.69 84 ASN A N 1
ATOM 692 C CA . ASN A 1 84 ? -13.092 13.949 -0.854 1.00 69.69 84 ASN A CA 1
ATOM 693 C C . ASN A 1 84 ? -14.214 14.813 -0.268 1.00 69.69 84 ASN A C 1
ATOM 695 O O . ASN A 1 84 ? -14.842 15.550 -1.056 1.00 69.69 84 ASN A O 1
#

Mean predicted aligned error: 9.33 Å

Solvent-accessible surface area (backbone atoms only — not comparable to full-atom values): 4788 Å² total; per-residue (Å²): 134,69,71,67,63,61,59,63,59,59,65,66,65,66,72,78,74,74,78,72,77,78,46,62,67,57,49,21,55,48,28,45,73,75,64,40,27,70,65,14,25,58,32,22,46,53,47,22,74,76,44,85,41,69,68,34,44,52,5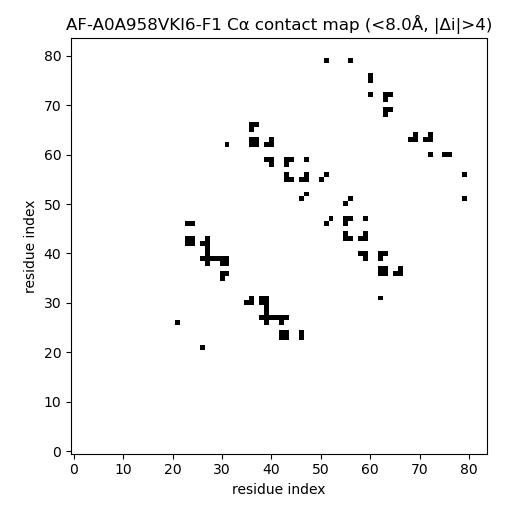4,22,44,48,19,24,56,77,67,64,39,53,71,59,35,52,51,48,52,58,51,51,66,72,74,108

pLDDT: mean 85.89, std 18.87, range [48.66, 98.75]

Sequence (84 aa):
MKQLFTILGLVVGAMAAYGQATTDEQLAAHYYREGDFQKAGLYYQKLYQRQKTDFYYDYYLRCLLQTKAYDDARKLVKTHLKAN